Protein AF-A0A173WG35-F1 (afdb_monomer)

Organism: NCBI:txid360807

Secondary structure (DSSP, 8-state):
-EEEEEEEESSHHHHHHHHHHHHHHHHHSTTSS-SEEEEEEE--SSTTHHHHHHHIIIIIIGGGS-TTEEEEEEEEEEHHHHHTSPSSPP-HHHHHHHHHHTTEEEEEEEEESS--

Sequence (116 aa):
MSKCLVLFVEGDTEVEFYKQVVANARKLHPAGRFDTNIEYRNVRGVGGFKSIALRKFTKEIKPKYGDDCEFTIVLCSDTDVFDFAPKPPIKWDEVKKDLANSGAAKVIHVQAKRSI

Mean predicted aligned error: 4.98 Å

Nearest PDB structures (foldseek):
  6hqu-assem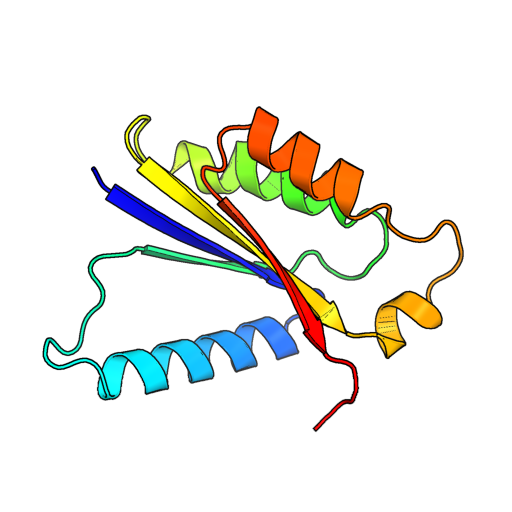bly3_C  TM=4.800E-01  e=4.729E-02  Pyrococcus furiosus DSM 3638
  4b3d-assembly1_A  TM=4.913E-01  e=1.336E-01  Pyrococcus furiosus
  6tuu-assembly3_C  TM=4.600E-01  e=2.397E-01  Pyrococcus furiosus DSM 3638
  4dug-assembly1_F  TM=4.202E-01  e=1.252E-01  Synechococcus elongatus PCC 794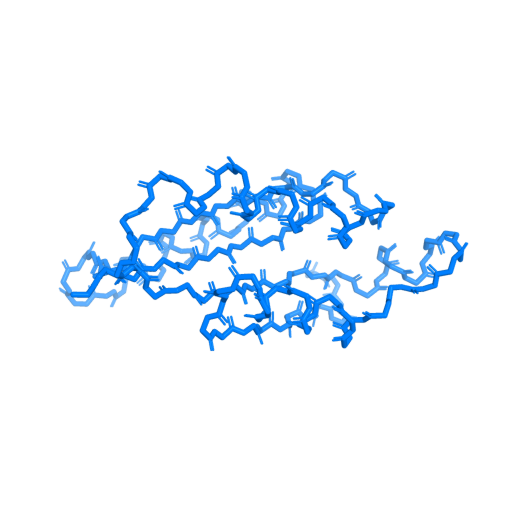2 = FACHB-805
  3k0e-assembly1_C  TM=3.854E-01  e=1.522E-01  Synechococcus elongatus PCC 7942 = FACHB-805

Radius of gyration: 14.48 Å; Cα contacts (8 Å, |Δi|>4): 158; chains: 1; bounding box: 33×32×38 Å

Structure (mmCIF, N/CA/C/O backbone):
data_AF-A0A173WG35-F1
#
_entry.id   AF-A0A173WG35-F1
#
loop_
_atom_site.group_PDB
_atom_site.id
_atom_site.type_symbol
_atom_site.label_atom_id
_atom_site.label_alt_id
_atom_site.label_comp_id
_atom_site.label_asym_id
_atom_site.label_entity_id
_atom_site.label_seq_id
_atom_site.pdbx_PDB_ins_code
_atom_site.Cartn_x
_atom_site.Cartn_y
_atom_site.Cartn_z
_atom_site.occupancy
_atom_site.B_iso_or_equiv
_atom_site.auth_seq_id
_atom_site.auth_comp_id
_atom_site.auth_asym_id
_atom_site.auth_atom_id
_atom_site.pdbx_PDB_model_num
ATOM 1 N N . MET A 1 1 ? -1.712 6.789 19.538 1.00 78.31 1 MET A N 1
ATOM 2 C CA . MET A 1 1 ? -0.947 6.393 18.341 1.00 78.31 1 MET A CA 1
ATOM 3 C C . MET A 1 1 ? -1.933 5.881 17.307 1.00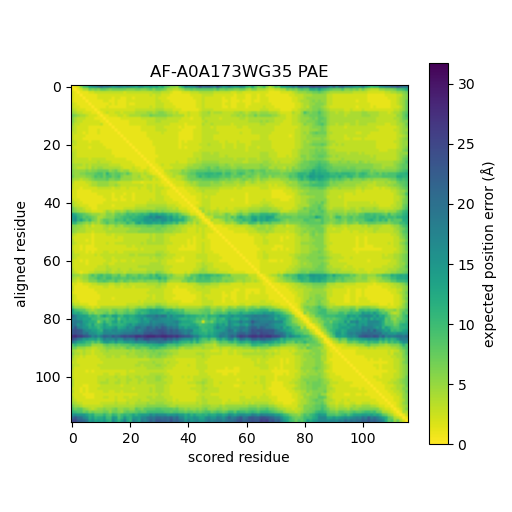 78.31 1 MET A C 1
ATOM 5 O O . MET A 1 1 ? -2.644 4.921 17.592 1.00 78.31 1 MET A O 1
ATOM 9 N N . SER A 1 2 ? -2.083 6.581 16.184 1.00 92.81 2 SER A N 1
ATOM 10 C CA . SER A 1 2 ? -2.934 6.114 15.084 1.00 92.81 2 SER A CA 1
ATOM 11 C C . SER A 1 2 ? -2.173 5.081 14.254 1.00 92.81 2 SER A C 1
ATOM 13 O O . SER A 1 2 ? -0.946 5.088 14.225 1.00 92.81 2 SER A O 1
ATOM 15 N N . LYS A 1 3 ? -2.894 4.174 13.595 1.00 96.56 3 LYS A N 1
ATOM 16 C CA . LYS A 1 3 ? -2.307 3.168 12.703 1.00 96.56 3 LYS A CA 1
ATOM 17 C C . LYS A 1 3 ? -2.852 3.357 11.298 1.00 96.56 3 LYS A C 1
ATOM 19 O O . LYS A 1 3 ? -4.038 3.668 11.127 1.00 96.56 3 LYS A O 1
ATOM 24 N N . CYS A 1 4 ? -2.011 3.136 10.298 1.00 97.62 4 CYS A N 1
ATOM 25 C CA . CYS A 1 4 ? -2.409 3.166 8.899 1.00 97.62 4 CYS A CA 1
ATOM 26 C C . CYS A 1 4 ? -1.765 2.011 8.128 1.00 97.62 4 CYS A C 1
ATOM 28 O O . CYS A 1 4 ? -0.542 1.877 8.073 1.00 97.62 4 CYS A O 1
ATOM 30 N N . LEU A 1 5 ? -2.608 1.179 7.524 1.00 97.94 5 LEU A N 1
ATOM 31 C CA . LEU A 1 5 ? -2.222 0.152 6.571 1.00 97.94 5 LEU A CA 1
ATOM 32 C C . LEU A 1 5 ? -2.309 0.732 5.157 1.00 97.94 5 LEU A C 1
ATOM 34 O O . LEU A 1 5 ? -3.374 1.171 4.728 1.00 97.94 5 LEU A O 1
ATOM 38 N N . VAL A 1 6 ? -1.209 0.703 4.414 1.00 98.00 6 VAL A N 1
ATOM 39 C CA . VAL A 1 6 ? -1.151 1.181 3.030 1.00 98.00 6 VAL A CA 1
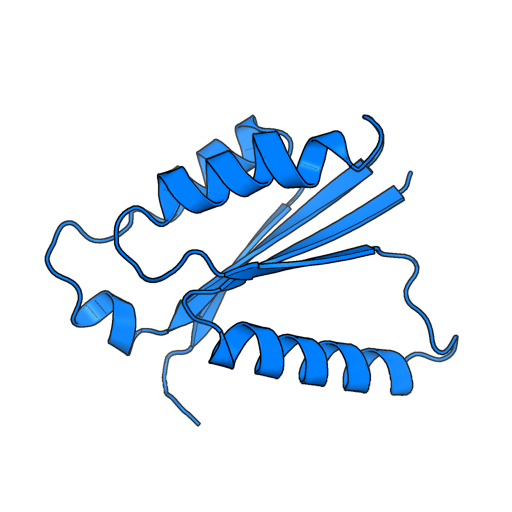ATOM 40 C C . VAL A 1 6 ? -0.945 -0.003 2.098 1.00 98.00 6 VAL A C 1
ATOM 42 O O . VAL A 1 6 ? 0.073 -0.680 2.188 1.00 98.00 6 VAL A O 1
ATOM 45 N N . LEU A 1 7 ? -1.882 -0.230 1.184 1.00 97.44 7 LEU A N 1
ATOM 46 C CA . LEU A 1 7 ? -1.812 -1.255 0.146 1.00 97.44 7 LEU A CA 1
ATOM 47 C C . LEU A 1 7 ? -1.400 -0.595 -1.172 1.00 97.44 7 LEU A C 1
ATOM 49 O O . LEU A 1 7 ? -2.187 0.146 -1.766 1.00 97.44 7 LEU A O 1
ATOM 53 N N . PHE A 1 8 ? -0.175 -0.856 -1.626 1.00 95.75 8 PHE A N 1
ATOM 54 C CA . PHE A 1 8 ? 0.259 -0.521 -2.980 1.00 95.75 8 PHE A CA 1
ATOM 55 C C . PHE A 1 8 ? 0.001 -1.703 -3.904 1.00 95.75 8 PHE A C 1
ATOM 57 O O . PHE A 1 8 ? 0.484 -2.801 -3.637 1.00 95.75 8 PHE A O 1
ATOM 64 N N . VAL A 1 9 ? -0.751 -1.461 -4.972 1.00 92.62 9 VAL A N 1
ATOM 65 C CA . VAL A 1 9 ? -1.174 -2.471 -5.952 1.00 92.62 9 VAL A CA 1
ATOM 66 C C . VAL A 1 9 ? -0.926 -1.961 -7.366 1.00 92.62 9 VAL A C 1
ATOM 68 O O . VAL A 1 9 ? -0.773 -0.755 -7.565 1.00 92.62 9 VAL A O 1
ATOM 71 N N . GLU A 1 10 ? -0.878 -2.852 -8.347 1.00 87.81 10 GLU A N 1
ATOM 72 C CA . GLU A 1 10 ? -0.459 -2.515 -9.711 1.00 87.81 10 GLU A CA 1
ATOM 73 C C . GLU A 1 10 ? -1.560 -1.914 -10.581 1.00 87.81 10 GLU A C 1
ATOM 75 O O . GLU A 1 10 ? -1.274 -1.006 -11.365 1.00 87.81 10 GLU A O 1
ATOM 80 N N . GLY A 1 11 ? -2.793 -2.401 -10.445 1.00 88.00 11 GLY A N 1
ATOM 81 C CA . GLY A 1 11 ? -3.940 -2.005 -11.248 1.00 88.00 11 GLY A CA 1
ATOM 82 C C . GLY A 1 11 ? -5.178 -1.691 -10.410 1.00 88.00 11 GLY A C 1
ATOM 83 O O . GLY A 1 11 ? -5.188 -1.763 -9.178 1.00 88.00 11 GLY A O 1
ATOM 84 N N . ASP A 1 12 ? -6.237 -1.257 -11.095 1.00 89.81 12 ASP A N 1
ATOM 85 C CA . ASP A 1 12 ? -7.505 -0.899 -10.449 1.00 89.81 12 ASP A CA 1
ATOM 86 C C . ASP A 1 12 ? -8.305 -2.142 -10.033 1.00 89.81 12 ASP A C 1
ATOM 88 O O . ASP A 1 12 ? -9.028 -2.105 -9.037 1.00 89.81 12 ASP A O 1
ATOM 92 N N . THR A 1 13 ? -8.124 -3.265 -10.732 1.00 90.06 13 THR A N 1
ATOM 93 C CA . THR A 1 13 ? -8.741 -4.549 -10.376 1.00 90.06 13 THR A CA 1
ATOM 94 C C . THR A 1 13 ? -8.296 -5.001 -8.987 1.00 90.06 13 THR A C 1
ATOM 96 O O . THR A 1 13 ? -9.132 -5.354 -8.152 1.00 90.06 13 THR A O 1
ATOM 99 N N . GLU A 1 14 ? -6.999 -4.910 -8.688 1.00 90.06 14 GLU A N 1
ATOM 100 C CA . GLU A 1 14 ? -6.456 -5.299 -7.385 1.00 90.06 14 GLU A CA 1
ATOM 101 C C . GLU A 1 14 ? -6.949 -4.356 -6.283 1.00 90.06 14 GLU A C 1
ATOM 103 O O . GLU A 1 14 ? -7.214 -4.799 -5.165 1.00 90.06 14 GLU A O 1
ATOM 108 N N . VAL A 1 15 ? -7.137 -3.061 -6.579 1.00 93.69 15 VAL A N 1
ATOM 109 C CA . VAL A 1 15 ? -7.745 -2.121 -5.620 1.00 93.69 15 VAL A CA 1
ATOM 110 C C . VAL A 1 15 ? -9.125 -2.617 -5.195 1.00 93.69 15 VAL A C 1
ATOM 112 O O . VAL A 1 15 ? -9.405 -2.684 -3.994 1.00 93.69 15 VAL A O 1
ATOM 115 N N . GLU A 1 16 ? -9.984 -2.970 -6.151 1.00 95.62 16 GLU A N 1
ATOM 116 C CA . GLU A 1 16 ? -11.332 -3.456 -5.847 1.00 95.62 16 GLU A CA 1
ATOM 117 C C . GLU A 1 16 ? -11.311 -4.818 -5.149 1.00 95.62 16 GLU A C 1
ATOM 119 O O . GLU A 1 16 ? -12.041 -5.018 -4.173 1.00 95.62 16 GLU A O 1
ATOM 124 N N . PHE A 1 17 ? -10.414 -5.719 -5.554 1.00 93.38 17 PHE A N 1
ATOM 125 C CA . PHE A 1 17 ? -10.198 -6.991 -4.867 1.00 93.38 17 PHE A CA 1
ATOM 126 C C . PHE A 1 17 ? -9.848 -6.785 -3.386 1.00 93.38 17 PHE A C 1
ATOM 128 O O . PHE A 1 17 ? -10.538 -7.301 -2.502 1.00 93.38 17 P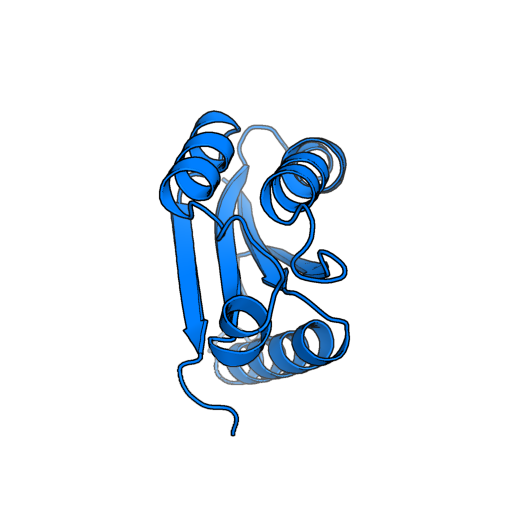HE A O 1
ATOM 135 N N . TYR A 1 18 ? -8.829 -5.977 -3.079 1.00 94.88 18 TYR A N 1
ATOM 136 C CA . TYR A 1 18 ? -8.415 -5.751 -1.694 1.00 94.88 18 TYR A CA 1
ATOM 137 C C . TYR A 1 18 ? -9.469 -5.005 -0.875 1.00 94.88 18 TYR A C 1
ATOM 139 O O . TYR A 1 18 ? -9.611 -5.286 0.318 1.00 94.88 18 TYR A O 1
ATOM 147 N N . LYS A 1 19 ? -10.260 -4.112 -1.483 1.00 96.00 19 LYS A N 1
ATOM 148 C CA . LYS A 1 19 ? -11.423 -3.516 -0.806 1.00 96.00 19 LYS A CA 1
ATOM 149 C C . LYS A 1 19 ? -12.413 -4.590 -0.351 1.00 96.00 19 LYS A C 1
ATOM 151 O O . LYS A 1 19 ? -12.879 -4.523 0.787 1.00 96.00 19 LYS A O 1
ATOM 156 N N . GLN A 1 20 ? -12.701 -5.593 -1.185 1.00 96.44 20 GLN A N 1
ATOM 157 C CA . GLN A 1 20 ? -13.586 -6.705 -0.813 1.00 96.44 20 GLN A CA 1
ATOM 158 C C . GLN A 1 20 ? -12.977 -7.595 0.275 1.00 96.44 20 GLN A C 1
ATOM 160 O O . GLN A 1 20 ? -13.669 -7.946 1.234 1.00 96.44 20 GLN A O 1
ATOM 165 N N . VAL A 1 21 ? -11.678 -7.901 0.189 1.00 94.50 21 VAL A N 1
ATOM 166 C CA . VAL A 1 21 ? -10.958 -8.658 1.230 1.00 94.50 21 VAL A CA 1
ATOM 167 C C . VAL A 1 21 ? -11.064 -7.953 2.581 1.00 94.50 21 VAL A C 1
ATOM 169 O O . VAL A 1 21 ? -11.460 -8.560 3.578 1.00 94.50 21 VAL A O 1
ATOM 172 N N . VAL A 1 22 ? -10.775 -6.652 2.617 1.00 95.12 22 VAL A N 1
ATOM 173 C CA . VAL A 1 22 ? -10.848 -5.842 3.838 1.00 95.12 22 VAL A CA 1
ATOM 174 C C . VAL A 1 22 ? -12.283 -5.732 4.351 1.00 95.12 22 VAL A C 1
ATOM 176 O O . VAL A 1 22 ? -12.505 -5.810 5.561 1.00 95.12 22 VAL A O 1
ATOM 179 N N . ALA A 1 23 ? -13.268 -5.574 3.464 1.00 95.00 23 ALA A N 1
ATOM 180 C CA . ALA A 1 23 ? -14.676 -5.534 3.845 1.00 95.00 23 ALA A CA 1
ATOM 181 C C . ALA A 1 23 ? -15.124 -6.852 4.495 1.00 95.00 23 ALA A C 1
ATOM 183 O O . ALA A 1 23 ? -15.782 -6.824 5.536 1.00 95.00 23 ALA A O 1
ATOM 184 N N . ASN A 1 24 ? -14.730 -8.002 3.942 1.00 95.38 24 ASN A N 1
ATOM 185 C CA . ASN A 1 24 ? -15.020 -9.304 4.542 1.00 95.38 24 ASN A CA 1
ATOM 186 C C . ASN A 1 24 ? -14.293 -9.501 5.874 1.00 95.38 24 ASN A C 1
ATOM 188 O O . ASN A 1 24 ? -14.930 -9.883 6.854 1.00 95.38 24 ASN A O 1
ATOM 192 N N . ALA A 1 25 ? -13.004 -9.163 5.957 1.00 94.56 25 ALA A N 1
ATOM 193 C CA . ALA A 1 25 ? -12.262 -9.226 7.215 1.00 94.56 25 ALA A CA 1
ATOM 194 C C . ALA A 1 25 ? -12.912 -8.353 8.305 1.00 94.56 25 ALA A C 1
ATOM 196 O O . ALA A 1 25 ? -12.980 -8.747 9.467 1.00 94.56 25 ALA A O 1
ATOM 197 N N . ARG A 1 26 ? -13.453 -7.186 7.930 1.00 94.19 26 ARG A N 1
ATOM 198 C CA . ARG A 1 26 ? -14.144 -6.283 8.858 1.00 94.19 26 ARG A CA 1
ATOM 199 C C . ARG A 1 26 ? -15.447 -6.878 9.392 1.00 94.19 26 ARG A C 1
ATOM 201 O O . ARG A 1 26 ? -15.729 -6.701 10.572 1.00 94.19 26 ARG A O 1
ATOM 208 N N . LYS A 1 27 ? -16.214 -7.590 8.558 1.00 93.25 27 LYS A N 1
ATOM 209 C CA . LYS A 1 27 ? -17.447 -8.289 8.978 1.00 93.25 27 LYS A CA 1
ATOM 210 C C . LYS A 1 27 ? -17.169 -9.400 9.991 1.00 93.25 27 LYS A C 1
ATOM 212 O O . LYS A 1 27 ? -17.991 -9.637 10.865 1.00 93.25 27 LYS A O 1
ATOM 217 N N . LEU A 1 28 ? -16.023 -10.067 9.863 1.00 93.88 28 LEU A N 1
ATOM 218 C CA . LEU A 1 28 ? -15.595 -11.131 10.776 1.00 93.88 28 LEU A CA 1
ATOM 219 C C . LEU A 1 28 ? -14.992 -10.589 12.081 1.00 93.88 28 LEU A C 1
ATOM 221 O O . LEU A 1 28 ? -14.821 -11.339 13.039 1.00 93.88 28 LEU A O 1
ATOM 225 N N . HIS A 1 29 ? -14.656 -9.299 12.133 1.00 93.19 29 HIS A N 1
ATOM 226 C CA . HIS A 1 29 ? -14.085 -8.686 13.322 1.00 93.19 29 HIS A CA 1
ATOM 227 C C . HIS A 1 29 ? -15.170 -8.478 14.398 1.00 93.19 29 HIS A C 1
ATOM 229 O O . HIS A 1 29 ? -16.186 -7.851 14.093 1.00 93.19 29 HIS A O 1
ATOM 235 N N . PRO A 1 30 ? -14.959 -8.884 15.669 1.00 92.44 30 PRO A N 1
ATOM 236 C CA . PRO A 1 30 ? -15.986 -8.802 16.718 1.00 92.44 30 PRO A CA 1
ATOM 237 C C . PRO A 1 30 ? -16.584 -7.403 16.922 1.00 92.44 30 PRO A C 1
ATOM 239 O O . PRO A 1 30 ? -17.762 -7.260 17.225 1.00 92.44 30 PRO A O 1
ATOM 242 N N . ALA A 1 31 ? -15.776 -6.355 16.731 1.00 90.38 31 ALA A N 1
ATOM 243 C CA . ALA A 1 31 ? -16.216 -4.964 16.864 1.00 90.38 31 ALA A CA 1
ATOM 244 C C . ALA A 1 31 ? -16.834 -4.364 15.582 1.00 90.38 31 ALA A C 1
ATOM 246 O O . ALA A 1 31 ? -17.177 -3.183 15.576 1.00 90.38 31 ALA A O 1
ATOM 247 N N . GLY A 1 32 ? -16.877 -5.104 14.466 1.00 86.44 32 GLY A N 1
ATOM 248 C CA . GLY A 1 32 ? -17.359 -4.623 13.159 1.00 86.44 32 GLY A CA 1
ATOM 249 C C . GLY A 1 32 ? -16.535 -3.487 12.528 1.00 86.44 32 GLY A C 1
ATOM 250 O O . GLY A 1 32 ? -16.898 -2.945 11.484 1.00 86.44 32 GLY A O 1
ATOM 251 N N . ARG A 1 33 ? -15.418 -3.095 13.152 1.00 89.69 33 ARG A N 1
ATOM 252 C CA . ARG A 1 33 ? -14.500 -2.042 12.701 1.00 89.69 33 ARG A CA 1
ATOM 253 C C . ARG A 1 33 ? -13.068 -2.358 13.110 1.00 89.69 33 ARG A C 1
ATOM 255 O O . ARG A 1 33 ? -12.851 -3.042 14.107 1.00 89.69 33 ARG A O 1
ATOM 262 N N . PHE A 1 34 ? -12.117 -1.806 12.364 1.00 93.06 34 PHE A N 1
ATOM 263 C CA . PHE A 1 34 ? -10.701 -1.825 12.720 1.00 93.06 34 PHE A CA 1
ATOM 264 C C . PHE A 1 34 ? -10.322 -0.555 13.482 1.00 93.06 34 PHE A C 1
ATOM 266 O O . PHE A 1 34 ? -10.918 0.501 13.271 1.00 93.06 34 PHE A O 1
ATOM 273 N N . ASP A 1 35 ? -9.300 -0.658 14.326 1.00 92.50 35 ASP A N 1
ATOM 274 C CA . ASP A 1 35 ? -8.612 0.472 14.968 1.00 92.50 35 ASP A CA 1
ATOM 275 C C . ASP A 1 35 ? -7.582 1.146 14.033 1.00 92.50 35 ASP A C 1
ATOM 277 O O . ASP A 1 35 ? -6.847 2.041 14.443 1.00 92.50 35 ASP A O 1
ATOM 281 N N . THR A 1 36 ? -7.515 0.694 12.777 1.00 94.75 36 THR A N 1
ATOM 282 C CA . THR A 1 36 ? -6.477 1.021 11.798 1.00 94.75 36 THR A CA 1
ATOM 283 C C . THR A 1 36 ? -7.103 1.610 10.533 1.00 94.75 36 THR A C 1
ATOM 285 O O . THR A 1 36 ? -8.053 1.049 9.977 1.00 94.75 36 THR A O 1
ATOM 288 N N . ASN A 1 37 ? -6.559 2.735 10.062 1.00 96.06 37 ASN A N 1
ATOM 289 C CA . ASN A 1 37 ? -6.918 3.326 8.772 1.00 96.06 37 ASN A CA 1
ATOM 290 C C . ASN A 1 37 ? -6.361 2.482 7.626 1.00 96.06 37 ASN A C 1
ATOM 292 O O . ASN A 1 37 ? -5.331 1.832 7.784 1.00 96.06 37 ASN A O 1
ATOM 296 N N . ILE A 1 38 ? -7.028 2.489 6.473 1.00 96.88 38 ILE A N 1
ATOM 297 C CA . ILE A 1 38 ? -6.612 1.681 5.323 1.00 96.88 38 ILE A CA 1
ATOM 298 C C . ILE A 1 38 ? -6.611 2.552 4.071 1.00 96.88 38 ILE A C 1
ATOM 300 O O . ILE A 1 38 ? -7.635 3.128 3.708 1.00 96.88 38 ILE A O 1
ATOM 304 N N . GLU A 1 39 ? -5.460 2.634 3.412 1.00 97.75 39 GLU A N 1
ATOM 305 C CA . GLU A 1 39 ? -5.248 3.377 2.172 1.00 97.75 39 GLU A CA 1
ATOM 306 C C . GLU A 1 39 ? -4.918 2.410 1.035 1.00 97.75 39 GLU A C 1
ATOM 308 O O . GLU A 1 39 ? -3.946 1.665 1.108 1.00 97.75 39 GLU A O 1
ATOM 313 N N . TYR A 1 40 ? -5.698 2.453 -0.045 1.00 96.69 40 TYR A N 1
ATOM 314 C CA . TYR A 1 40 ? -5.446 1.675 -1.261 1.00 96.69 40 TYR A CA 1
ATOM 315 C C . TYR A 1 40 ? -4.840 2.589 -2.320 1.00 96.69 40 TYR A C 1
ATOM 317 O O . TYR A 1 40 ? -5.373 3.671 -2.604 1.00 96.69 40 TYR A O 1
ATOM 325 N N . ARG A 1 41 ? -3.715 2.188 -2.909 1.00 95.81 41 ARG A N 1
ATOM 326 C CA . ARG A 1 41 ? -3.010 2.980 -3.914 1.00 95.81 41 ARG A CA 1
ATOM 327 C C . ARG A 1 41 ? -2.563 2.120 -5.080 1.00 95.81 41 ARG A C 1
ATOM 329 O O . ARG A 1 41 ? -1.568 1.413 -5.005 1.00 95.81 41 ARG A O 1
ATOM 336 N N . ASN A 1 42 ? -3.255 2.313 -6.195 1.00 92.31 42 ASN A N 1
ATOM 337 C CA . ASN A 1 42 ? -2.800 1.868 -7.499 1.00 92.31 42 ASN A CA 1
ATOM 338 C C . ASN A 1 42 ? -1.518 2.636 -7.901 1.00 92.31 42 ASN A C 1
ATOM 340 O O . ASN A 1 42 ? -1.505 3.878 -7.872 1.00 92.31 42 ASN A O 1
ATOM 344 N N . VAL A 1 43 ? -0.448 1.920 -8.246 1.00 90.69 43 VAL A N 1
ATOM 345 C CA . VAL A 1 43 ? 0.821 2.462 -8.762 1.00 90.69 43 VAL A CA 1
ATOM 346 C C . VAL A 1 43 ? 0.849 2.601 -10.292 1.00 90.69 43 VAL A C 1
ATOM 348 O O . VAL A 1 43 ? 1.759 3.234 -10.813 1.00 90.69 43 VAL A O 1
ATOM 351 N N . ARG A 1 44 ? -0.197 2.135 -10.981 1.00 86.31 44 ARG A N 1
ATOM 352 C CA . ARG A 1 44 ? -0.449 2.213 -12.429 1.00 86.31 44 ARG A CA 1
ATOM 353 C C . ARG A 1 44 ? 0.585 1.449 -13.249 1.00 86.31 44 ARG A C 1
ATOM 355 O O . ARG A 1 44 ? 1.160 1.977 -14.198 1.00 86.31 44 ARG A O 1
ATOM 362 N N . GLY A 1 45 ? 0.778 0.194 -12.866 1.00 77.06 45 GLY A N 1
ATOM 363 C CA . GLY A 1 45 ? 1.697 -0.750 -13.479 1.00 77.06 45 GLY A CA 1
ATOM 364 C C . GLY A 1 45 ? 3.055 -0.838 -12.787 1.00 77.06 45 GLY A C 1
ATOM 365 O O . GLY A 1 45 ? 3.320 -0.244 -11.742 1.00 77.06 45 GLY A O 1
ATOM 366 N N . VAL A 1 46 ? 3.928 -1.618 -13.416 1.00 73.94 46 VAL A N 1
ATOM 367 C CA . VAL A 1 46 ? 5.235 -2.032 -12.886 1.00 73.94 46 VAL A CA 1
ATOM 368 C C . VAL A 1 46 ? 6.348 -1.012 -13.139 1.00 73.94 46 VAL A C 1
ATOM 370 O O . VAL A 1 46 ? 7.323 -0.924 -12.386 1.00 73.94 46 VAL A O 1
ATOM 373 N N . GLY A 1 47 ? 6.199 -0.204 -14.191 1.00 73.81 47 GLY A N 1
ATOM 374 C CA . GLY A 1 47 ? 7.169 0.809 -14.594 1.00 73.81 47 GLY A CA 1
ATOM 375 C C . GLY A 1 47 ? 7.277 1.922 -13.556 1.00 73.81 47 GLY A C 1
ATOM 376 O O . GLY A 1 47 ? 6.337 2.680 -13.340 1.00 73.81 47 GLY A O 1
ATOM 377 N N . GLY A 1 48 ? 8.435 2.040 -12.903 1.00 79.94 48 GLY A N 1
ATOM 378 C CA . GLY A 1 48 ? 8.651 3.077 -11.891 1.00 79.94 48 GLY A CA 1
ATOM 379 C C . GLY A 1 48 ? 7.908 2.839 -10.573 1.00 79.94 48 GLY A C 1
ATOM 380 O O . GLY A 1 48 ? 7.771 3.776 -9.788 1.00 79.94 48 GLY A O 1
ATOM 381 N N . PHE A 1 49 ? 7.480 1.602 -10.284 1.00 85.38 49 PHE A N 1
ATOM 382 C CA . PHE A 1 49 ? 6.793 1.234 -9.035 1.00 85.38 49 PHE A CA 1
ATOM 383 C C . PHE A 1 49 ? 7.449 1.869 -7.799 1.00 85.38 49 PHE A C 1
ATOM 385 O O . PHE A 1 49 ? 6.781 2.508 -6.988 1.00 85.38 49 PHE A O 1
ATOM 392 N N . LYS A 1 50 ? 8.783 1.752 -7.689 1.00 88.12 50 LYS A N 1
ATOM 393 C CA . LYS A 1 50 ? 9.586 2.304 -6.587 1.00 88.12 50 LYS A CA 1
ATOM 394 C C . LYS A 1 50 ? 9.324 3.797 -6.368 1.00 88.12 50 LYS A C 1
ATOM 396 O O . LYS A 1 50 ? 8.995 4.208 -5.257 1.00 88.12 50 LYS A O 1
ATOM 401 N N . SER A 1 51 ? 9.467 4.612 -7.415 1.00 90.19 51 SER A N 1
ATOM 402 C CA . SER A 1 51 ? 9.329 6.068 -7.311 1.00 90.19 51 SER A CA 1
ATOM 403 C C . SER A 1 51 ? 7.877 6.480 -7.080 1.00 90.19 51 SER A C 1
ATOM 405 O O . SER A 1 51 ? 7.618 7.393 -6.295 1.00 90.19 51 SER A O 1
ATOM 407 N N . ILE A 1 52 ? 6.924 5.781 -7.699 1.00 92.25 52 ILE A N 1
ATOM 408 C CA . ILE A 1 52 ? 5.494 6.063 -7.554 1.00 92.25 52 ILE A CA 1
ATOM 409 C C . ILE A 1 52 ? 5.016 5.734 -6.138 1.00 92.25 52 ILE A C 1
ATOM 411 O O . ILE A 1 52 ? 4.377 6.583 -5.512 1.00 92.25 52 ILE A O 1
ATOM 415 N N . ALA A 1 53 ? 5.348 4.551 -5.613 1.00 93.62 53 ALA A N 1
ATOM 416 C CA . ALA A 1 53 ? 4.992 4.143 -4.256 1.00 93.62 53 ALA A CA 1
ATOM 417 C C . ALA A 1 53 ? 5.591 5.103 -3.218 1.00 93.62 53 ALA A C 1
ATOM 419 O O . ALA A 1 53 ? 4.870 5.617 -2.361 1.00 93.62 53 ALA A O 1
ATOM 420 N N . LEU A 1 54 ? 6.881 5.433 -3.352 1.00 95.38 54 LEU A N 1
ATOM 421 C CA . LEU A 1 54 ? 7.562 6.367 -2.456 1.00 95.38 54 LEU A CA 1
ATOM 422 C C . LEU A 1 54 ? 6.938 7.768 -2.496 1.00 95.38 54 LEU A C 1
ATOM 424 O O . LEU A 1 54 ? 6.672 8.363 -1.449 1.00 95.38 54 LEU A O 1
ATOM 428 N N . ARG A 1 55 ? 6.657 8.295 -3.694 1.00 95.69 55 ARG A N 1
ATOM 429 C CA . ARG A 1 55 ? 6.012 9.604 -3.865 1.00 95.69 55 ARG A CA 1
ATOM 430 C C . ARG A 1 55 ? 4.615 9.619 -3.252 1.00 95.69 55 ARG A C 1
ATOM 432 O O . ARG A 1 55 ? 4.302 10.532 -2.495 1.00 95.69 55 ARG A O 1
ATOM 439 N N . LYS A 1 56 ? 3.786 8.612 -3.541 1.00 96.00 56 LYS A N 1
ATOM 440 C CA . LYS A 1 56 ? 2.431 8.497 -2.978 1.00 96.00 56 LYS A CA 1
ATOM 441 C C . LYS A 1 56 ? 2.476 8.404 -1.457 1.00 96.00 56 LYS A C 1
ATOM 443 O O . LYS A 1 56 ? 1.723 9.100 -0.782 1.00 96.00 56 LYS A O 1
ATOM 448 N N . PHE A 1 57 ? 3.388 7.605 -0.906 1.00 96.44 57 PHE A N 1
ATOM 449 C CA . PHE A 1 57 ? 3.550 7.498 0.539 1.00 96.44 57 PHE A CA 1
ATOM 450 C C . PHE A 1 57 ? 3.931 8.846 1.166 1.00 96.44 57 PHE A C 1
ATOM 452 O O . PHE A 1 57 ? 3.225 9.337 2.042 1.00 96.44 57 PHE A O 1
ATOM 459 N N . THR A 1 58 ? 4.998 9.477 0.678 1.00 95.94 58 THR A N 1
ATOM 460 C CA . THR A 1 58 ? 5.573 10.683 1.298 1.00 95.94 58 THR A CA 1
ATOM 461 C C . THR A 1 58 ? 4.771 11.959 1.053 1.00 95.94 58 THR A C 1
ATOM 463 O O . THR A 1 58 ? 4.742 12.824 1.924 1.00 95.94 58 THR A O 1
ATOM 466 N N . LYS A 1 59 ? 4.141 12.106 -0.118 1.00 95.81 59 LYS A N 1
ATOM 467 C CA . LYS A 1 59 ? 3.465 13.348 -0.529 1.00 95.81 59 LYS A CA 1
ATOM 468 C C . LYS A 1 59 ? 1.947 13.289 -0.433 1.00 95.81 59 LYS A C 1
ATOM 470 O O . LYS A 1 59 ? 1.334 14.334 -0.264 1.00 95.81 59 LYS A O 1
ATOM 475 N N . GLU A 1 60 ? 1.339 12.109 -0.550 1.00 95.25 60 GLU A N 1
ATOM 476 C CA . GLU A 1 60 ? -0.126 11.990 -0.587 1.00 95.25 60 GLU A CA 1
ATOM 477 C C . GLU A 1 60 ? -0.698 11.333 0.668 1.00 95.25 60 GLU A C 1
ATOM 479 O O . GLU A 1 60 ? -1.786 11.701 1.092 1.00 95.25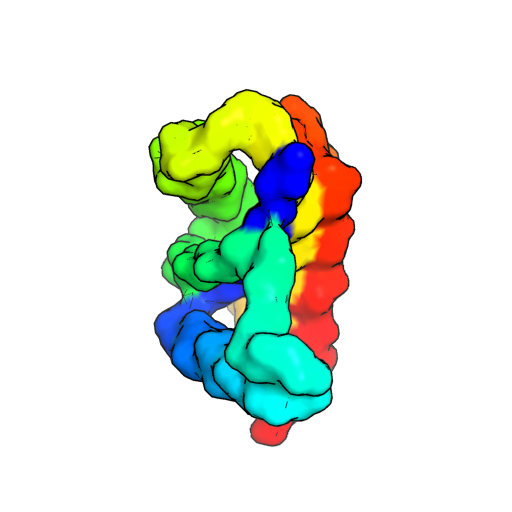 60 GLU A O 1
ATOM 484 N N . ILE A 1 61 ? -0.021 10.333 1.237 1.00 95.88 61 ILE A N 1
ATOM 485 C CA . ILE A 1 61 ? -0.562 9.540 2.349 1.00 95.88 61 ILE A CA 1
ATOM 486 C C . ILE A 1 61 ? -0.088 10.100 3.680 1.00 95.88 61 ILE A C 1
ATOM 488 O O . ILE A 1 61 ? -0.919 10.525 4.473 1.00 95.88 61 ILE A O 1
ATOM 492 N N . LYS A 1 62 ? 1.228 10.136 3.912 1.00 94.69 62 LYS A N 1
ATOM 493 C CA . LYS A 1 62 ? 1.816 10.565 5.184 1.00 94.69 62 LYS A CA 1
ATOM 494 C C . LYS A 1 62 ? 1.281 11.928 5.654 1.00 94.69 62 LYS A C 1
ATOM 496 O O . LYS A 1 62 ? 0.841 11.977 6.793 1.00 94.69 62 LYS A O 1
ATOM 501 N N . PRO A 1 63 ? 1.168 12.973 4.803 1.00 95.31 63 PRO A N 1
ATOM 502 C CA . PRO A 1 63 ? 0.654 14.280 5.232 1.00 95.31 63 PRO A CA 1
ATOM 503 C C . PRO A 1 63 ? -0.820 14.302 5.668 1.00 95.31 63 PRO A C 1
ATOM 505 O O . PRO A 1 63 ? -1.255 15.280 6.265 1.00 95.31 63 PRO A O 1
ATOM 508 N N . LYS A 1 64 ? -1.612 13.264 5.357 1.00 95.06 64 LYS A N 1
ATOM 509 C CA . LYS A 1 64 ? -3.008 13.156 5.822 1.00 95.06 64 LYS A CA 1
ATOM 510 C C . LYS A 1 64 ? -3.116 12.704 7.275 1.00 95.06 64 LYS A C 1
ATOM 512 O O . LYS A 1 64 ? -4.186 12.822 7.866 1.00 95.06 64 LYS A O 1
ATOM 517 N N . TYR A 1 65 ? -2.049 12.127 7.818 1.00 93.44 65 TYR A N 1
ATOM 518 C CA . TYR A 1 65 ? -2.003 11.615 9.178 1.00 93.44 65 TYR A CA 1
ATOM 519 C C . TYR A 1 65 ? -0.992 12.438 9.982 1.00 93.44 65 TYR A C 1
ATOM 521 O O . TYR A 1 65 ? -0.050 12.991 9.423 1.00 93.44 65 TYR A O 1
ATOM 529 N N . GLY A 1 66 ? -1.203 12.543 11.294 1.00 84.44 66 GLY A N 1
ATOM 530 C CA . GLY A 1 66 ? -0.245 13.210 12.178 1.00 84.44 66 GLY A CA 1
ATOM 531 C C . GLY A 1 66 ? 1.087 12.460 12.265 1.00 84.44 66 GLY A C 1
ATOM 532 O O . GLY A 1 66 ? 1.170 11.283 11.902 1.00 84.44 66 GLY A O 1
ATOM 533 N N . ASP A 1 67 ? 2.107 13.134 12.797 1.00 85.31 67 ASP A N 1
ATOM 534 C CA . ASP A 1 67 ? 3.469 12.595 12.921 1.00 85.31 67 ASP A CA 1
ATOM 535 C C . ASP A 1 67 ? 3.540 11.306 13.763 1.00 85.31 67 ASP A C 1
ATOM 537 O O . ASP A 1 67 ? 4.404 10.463 13.532 1.00 85.31 67 ASP A O 1
ATOM 541 N N . ASP A 1 68 ? 2.570 11.097 14.659 1.00 90.50 68 ASP A N 1
ATOM 542 C CA . ASP A 1 68 ? 2.473 9.928 15.547 1.00 90.50 68 ASP A CA 1
ATOM 543 C C . ASP A 1 68 ? 1.762 8.712 14.913 1.00 90.50 68 ASP A C 1
ATOM 545 O O . ASP A 1 68 ? 1.327 7.795 15.622 1.00 90.50 68 ASP A O 1
ATOM 549 N N . CYS A 1 69 ? 1.549 8.719 13.594 1.00 95.69 69 CYS A N 1
ATOM 550 C CA . CYS A 1 69 ? 0.899 7.617 12.890 1.00 95.69 69 CYS A CA 1
ATOM 551 C C . CYS A 1 69 ? 1.895 6.502 12.552 1.00 95.69 69 CYS A C 1
ATOM 553 O O . CYS A 1 69 ? 2.858 6.705 11.813 1.00 95.69 69 CYS A O 1
ATOM 555 N N . GLU A 1 70 ? 1.609 5.285 13.008 1.00 97.00 70 GLU A N 1
ATOM 556 C CA . GLU A 1 70 ? 2.375 4.097 12.646 1.00 97.00 70 GLU A CA 1
ATOM 557 C C . GLU A 1 70 ? 1.904 3.554 11.290 1.00 97.00 70 GLU A C 1
ATOM 559 O O . GLU A 1 70 ? 0.748 3.151 11.123 1.00 97.00 70 GLU A O 1
ATOM 564 N N . PHE A 1 71 ? 2.806 3.535 10.307 1.00 98.12 71 PHE A N 1
ATOM 565 C CA . PHE A 1 71 ? 2.508 3.050 8.961 1.00 98.12 71 PHE A CA 1
ATOM 566 C C . PHE A 1 71 ? 3.006 1.620 8.745 1.00 98.12 71 PHE A C 1
ATOM 568 O O . PHE A 1 71 ? 4.207 1.350 8.811 1.00 98.12 71 PHE A O 1
ATOM 575 N N . THR A 1 72 ? 2.088 0.724 8.384 1.00 98.25 72 THR A N 1
ATOM 576 C CA . THR A 1 72 ? 2.415 -0.570 7.777 1.00 98.25 72 THR A CA 1
ATOM 577 C C . THR A 1 72 ? 2.158 -0.482 6.281 1.00 98.25 72 THR A C 1
ATOM 579 O O . THR A 1 72 ? 1.031 -0.241 5.856 1.00 98.25 72 THR A O 1
ATOM 582 N N . ILE A 1 73 ? 3.188 -0.692 5.470 1.00 97.94 73 ILE A N 1
ATOM 583 C CA . ILE A 1 73 ? 3.081 -0.683 4.012 1.00 97.94 73 ILE A CA 1
ATOM 584 C C . ILE 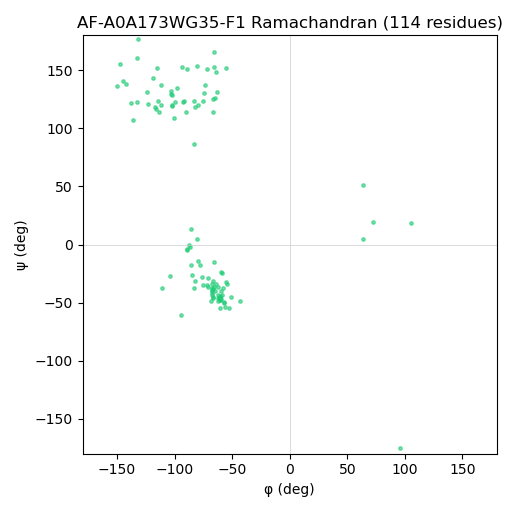A 1 73 ? 3.098 -2.116 3.496 1.00 97.94 73 ILE A C 1
ATOM 586 O O . ILE A 1 73 ? 3.964 -2.907 3.861 1.00 97.94 73 ILE A O 1
ATOM 590 N N . VAL A 1 74 ? 2.157 -2.436 2.618 1.00 96.75 74 VAL A N 1
ATOM 591 C CA . VAL A 1 74 ? 2.058 -3.710 1.918 1.00 96.75 74 VAL A CA 1
ATOM 592 C C . VAL A 1 74 ? 2.242 -3.447 0.430 1.00 96.75 74 VAL A C 1
ATOM 594 O O . VAL A 1 74 ? 1.462 -2.728 -0.193 1.00 96.75 74 VAL A O 1
ATOM 597 N N . LEU A 1 75 ? 3.302 -4.017 -0.126 1.00 94.38 75 LEU A N 1
ATOM 598 C CA . LEU A 1 75 ? 3.582 -4.043 -1.553 1.00 94.38 75 LEU A CA 1
ATOM 599 C C . LEU A 1 75 ? 2.932 -5.306 -2.114 1.00 94.38 75 LEU A C 1
ATOM 601 O O . LEU A 1 75 ? 3.328 -6.401 -1.717 1.00 94.38 75 LEU A O 1
ATOM 605 N N . CYS A 1 76 ? 1.930 -5.160 -2.971 1.00 91.12 76 CYS A N 1
ATOM 606 C CA . CYS A 1 76 ? 1.237 -6.277 -3.606 1.00 91.12 76 CYS A CA 1
ATOM 607 C C . CYS A 1 76 ? 1.726 -6.391 -5.048 1.00 91.12 76 CYS A C 1
ATOM 609 O O . CYS A 1 76 ? 1.774 -5.383 -5.756 1.00 91.12 76 CYS A O 1
ATOM 611 N N . SER A 1 77 ? 2.121 -7.598 -5.440 1.00 85.81 77 SER A N 1
ATOM 612 C CA . SER A 1 77 ? 2.682 -7.870 -6.761 1.00 85.81 77 SER A CA 1
ATOM 613 C C . SER A 1 77 ? 2.280 -9.240 -7.286 1.00 85.81 77 SER A C 1
ATOM 615 O O . SER A 1 77 ? 2.394 -10.213 -6.530 1.00 85.81 77 SER A O 1
ATOM 617 N N . ASP A 1 78 ? 1.992 -9.339 -8.576 1.00 78.44 78 ASP A N 1
ATOM 618 C CA . ASP A 1 78 ? 1.775 -10.624 -9.244 1.00 78.44 78 ASP A CA 1
ATOM 619 C C . ASP A 1 78 ? 3.052 -11.076 -9.969 1.00 78.44 78 ASP A C 1
ATOM 621 O O . ASP A 1 78 ? 3.742 -10.285 -10.613 1.00 78.44 78 ASP A O 1
ATOM 625 N N . THR A 1 79 ? 3.443 -12.349 -9.827 1.00 71.06 79 THR A N 1
ATOM 626 C CA . THR A 1 79 ? 4.688 -12.851 -10.444 1.00 71.06 79 THR A CA 1
ATOM 627 C C . THR A 1 79 ? 4.690 -12.703 -11.958 1.00 71.06 79 THR A C 1
ATOM 629 O O . THR A 1 79 ? 5.711 -12.337 -12.526 1.00 71.06 79 THR A O 1
ATOM 632 N N . ASP A 1 80 ? 3.556 -12.955 -12.609 1.00 65.25 80 ASP A N 1
ATOM 633 C CA . ASP A 1 80 ? 3.436 -12.898 -14.064 1.00 65.25 80 ASP A CA 1
ATOM 634 C C . ASP A 1 80 ? 3.605 -11.467 -14.592 1.00 65.25 80 ASP A C 1
ATOM 636 O O . ASP A 1 80 ? 4.404 -11.244 -15.501 1.00 65.25 80 ASP A O 1
ATOM 640 N N . VAL A 1 81 ? 2.955 -10.472 -13.991 1.00 66.38 81 VAL A N 1
ATOM 641 C CA . VAL A 1 81 ? 3.039 -9.083 -14.467 1.00 66.38 81 VAL A CA 1
ATOM 642 C C . VAL A 1 81 ? 4.473 -8.535 -14.393 1.00 66.38 81 VAL A C 1
ATOM 644 O O . VAL A 1 81 ? 4.914 -7.831 -15.307 1.00 66.38 81 VAL A O 1
ATOM 647 N N . PHE A 1 82 ? 5.242 -8.898 -13.362 1.00 61.12 82 PHE A N 1
ATOM 648 C CA . PHE A 1 82 ? 6.641 -8.472 -13.235 1.00 61.12 82 PHE A CA 1
ATOM 649 C C . PHE A 1 82 ? 7.633 -9.317 -14.041 1.00 61.12 82 PHE A C 1
ATOM 651 O O . PHE A 1 82 ? 8.635 -8.766 -14.503 1.00 61.12 82 PHE A O 1
ATOM 658 N N . ASP A 1 83 ? 7.376 -10.610 -14.241 1.00 60.47 83 ASP A N 1
ATOM 659 C CA . ASP A 1 83 ? 8.257 -11.485 -15.025 1.00 60.47 83 ASP A CA 1
ATOM 660 C C . ASP A 1 83 ? 8.193 -11.167 -16.531 1.00 60.47 83 ASP A C 1
ATOM 662 O O . ASP A 1 83 ? 9.195 -11.308 -17.237 1.00 60.47 83 ASP A O 1
ATOM 666 N N . PHE A 1 84 ? 7.051 -10.667 -17.022 1.00 59.88 84 PHE A N 1
ATOM 667 C CA . PHE A 1 84 ? 6.887 -10.208 -18.409 1.00 59.88 84 PHE A CA 1
ATOM 668 C C . PHE A 1 84 ? 7.244 -8.724 -18.622 1.00 59.88 84 PHE A C 1
ATOM 670 O O . PHE A 1 84 ? 7.234 -8.243 -19.759 1.00 59.88 84 PHE A O 1
ATOM 677 N N . ALA A 1 85 ? 7.589 -7.987 -17.560 1.00 60.97 85 ALA A N 1
ATOM 678 C CA . ALA A 1 85 ? 7.959 -6.580 -17.653 1.00 60.97 85 ALA A CA 1
ATOM 679 C C . ALA A 1 85 ? 9.361 -6.387 -18.276 1.00 60.97 85 ALA A C 1
ATOM 681 O O . ALA A 1 85 ? 10.316 -7.078 -17.902 1.00 60.97 85 ALA A O 1
ATOM 682 N N . PRO A 1 86 ? 9.550 -5.415 -19.191 1.00 53.97 86 PRO A N 1
ATOM 683 C CA . PRO A 1 86 ? 10.869 -5.107 -19.732 1.00 53.97 86 PRO A CA 1
ATOM 684 C C . PRO A 1 86 ? 11.818 -4.599 -18.629 1.00 53.97 86 PRO A C 1
ATOM 686 O O . PRO A 1 86 ? 11.478 -3.723 -17.837 1.00 53.97 86 PRO A O 1
ATOM 689 N N . LYS A 1 87 ? 13.021 -5.187 -18.584 1.00 62.06 87 LYS A N 1
ATOM 690 C CA . LYS A 1 87 ? 14.076 -4.975 -17.574 1.00 62.06 87 LYS A CA 1
ATOM 691 C C . LYS A 1 87 ? 14.495 -3.499 -17.411 1.00 62.06 87 LYS A C 1
ATOM 693 O O . LYS A 1 87 ? 14.504 -2.763 -18.397 1.00 62.06 87 LYS A O 1
ATOM 698 N N . PRO A 1 88 ? 14.980 -3.095 -16.215 1.00 57.91 88 PRO A N 1
ATOM 699 C CA . PRO A 1 88 ? 15.455 -3.961 -15.130 1.00 57.91 88 PRO A CA 1
ATOM 700 C C . PRO A 1 88 ? 14.376 -4.394 -14.123 1.00 57.91 88 PRO A C 1
ATOM 702 O O . PRO A 1 88 ? 13.422 -3.658 -13.882 1.00 57.91 88 PRO A O 1
ATOM 705 N N . PRO A 1 89 ? 14.549 -5.580 -13.507 1.00 71.31 89 PRO A N 1
ATOM 706 C CA . PRO A 1 89 ? 13.644 -6.078 -12.480 1.00 71.31 89 PRO A CA 1
ATOM 707 C C . PRO A 1 89 ? 13.662 -5.167 -11.249 1.00 71.31 89 PRO A C 1
ATOM 709 O O . PRO A 1 89 ? 14.688 -4.568 -10.904 1.00 71.31 89 PRO A O 1
ATOM 712 N N . ILE A 1 90 ? 12.525 -5.079 -10.560 1.00 78.75 90 ILE A N 1
ATOM 713 C CA . ILE A 1 90 ? 12.415 -4.285 -9.338 1.00 78.75 90 ILE A CA 1
ATOM 714 C C . ILE A 1 90 ? 13.276 -4.901 -8.242 1.00 78.75 90 ILE A C 1
ATOM 716 O O . ILE A 1 90 ? 13.113 -6.055 -7.852 1.00 78.75 90 ILE A O 1
ATOM 720 N N . LYS A 1 91 ? 14.159 -4.080 -7.676 1.00 87.00 91 LYS A N 1
ATOM 721 C CA . LYS A 1 91 ? 14.920 -4.424 -6.478 1.00 87.00 91 LYS A CA 1
ATOM 722 C C . LYS A 1 91 ? 14.076 -4.155 -5.236 1.00 87.00 91 LYS A C 1
ATOM 724 O O . LYS A 1 91 ? 14.139 -3.072 -4.653 1.00 87.00 91 LYS A O 1
ATOM 729 N N . TRP A 1 92 ? 13.273 -5.137 -4.838 1.00 87.62 92 TRP A N 1
ATOM 730 C CA . TRP A 1 92 ? 12.341 -5.018 -3.712 1.00 87.62 92 TRP A CA 1
ATOM 731 C C . TRP A 1 92 ? 13.009 -4.604 -2.396 1.00 87.62 92 TRP A C 1
ATOM 733 O O . TRP A 1 92 ? 12.407 -3.861 -1.625 1.00 87.62 92 TRP A O 1
ATOM 743 N N . ASP A 1 93 ? 14.257 -5.007 -2.159 1.00 90.50 93 ASP A N 1
ATOM 744 C CA . ASP A 1 93 ? 15.000 -4.608 -0.958 1.00 90.50 93 ASP A CA 1
ATOM 745 C C . ASP A 1 93 ? 15.295 -3.105 -0.922 1.00 90.50 93 ASP A C 1
ATOM 747 O O . ASP A 1 93 ? 15.183 -2.480 0.133 1.00 90.50 93 ASP A O 1
ATOM 751 N N . GLU A 1 94 ? 15.583 -2.491 -2.074 1.00 91.94 94 GLU A N 1
ATOM 752 C CA . GLU A 1 94 ? 15.726 -1.036 -2.156 1.00 91.94 94 GLU A CA 1
ATOM 753 C C . GLU A 1 94 ? 14.385 -0.335 -1.911 1.00 91.94 94 GLU A C 1
ATOM 755 O O . GLU A 1 94 ? 14.338 0.668 -1.205 1.00 91.94 94 GLU A O 1
ATOM 760 N N . VAL A 1 95 ? 13.282 -0.875 -2.447 1.00 91.88 95 VAL A N 1
ATOM 761 C CA . VAL A 1 95 ? 11.935 -0.322 -2.216 1.00 91.88 95 VAL A CA 1
ATOM 762 C C . VAL A 1 95 ? 11.587 -0.357 -0.726 1.00 91.88 95 VAL A C 1
ATOM 764 O O . VAL A 1 95 ? 11.154 0.650 -0.168 1.00 91.88 95 VAL A O 1
ATOM 767 N N . LYS A 1 96 ? 11.810 -1.498 -0.062 1.00 94.62 96 LYS A N 1
ATOM 768 C CA . LYS A 1 96 ? 11.566 -1.664 1.379 1.00 94.62 96 LYS A CA 1
ATOM 769 C C . LYS A 1 96 ? 12.409 -0.694 2.202 1.00 94.62 96 LYS A C 1
ATOM 771 O O . LYS A 1 96 ? 11.876 -0.048 3.102 1.00 94.62 96 LYS A O 1
ATOM 776 N N . LYS A 1 97 ? 13.697 -0.566 1.871 1.00 95.75 97 LYS A N 1
ATOM 777 C CA . LYS A 1 97 ? 14.625 0.339 2.557 1.00 95.75 97 LYS A CA 1
ATOM 778 C C . LYS A 1 97 ? 14.199 1.801 2.423 1.00 95.75 97 LYS A C 1
ATOM 780 O O . LYS A 1 97 ? 14.156 2.506 3.425 1.00 95.75 97 LYS A O 1
ATOM 785 N N . ASP A 1 98 ? 13.836 2.247 1.224 1.00 95.69 98 ASP A N 1
ATOM 786 C CA . ASP A 1 98 ? 13.454 3.645 0.986 1.00 95.69 98 ASP A CA 1
ATOM 787 C C . ASP A 1 98 ? 12.139 4.012 1.689 1.00 95.69 98 ASP A C 1
ATOM 789 O O . ASP A 1 98 ? 12.003 5.108 2.240 1.00 95.69 98 ASP A O 1
ATOM 793 N N . LEU A 1 99 ? 11.183 3.081 1.730 1.00 96.44 99 LEU A N 1
ATOM 794 C CA . LEU A 1 99 ? 9.936 3.251 2.475 1.00 96.44 99 LEU A CA 1
ATOM 795 C C . LEU A 1 99 ? 10.167 3.287 3.990 1.00 96.44 99 LEU A C 1
ATOM 797 O O . LEU A 1 99 ? 9.620 4.162 4.662 1.00 96.44 99 LEU A O 1
ATOM 801 N N . ALA A 1 100 ? 11.008 2.393 4.520 1.00 96.31 100 ALA A N 1
ATOM 802 C CA . ALA A 1 100 ? 11.388 2.397 5.932 1.00 96.31 100 ALA A CA 1
ATOM 803 C C . ALA A 1 100 ? 12.085 3.713 6.318 1.00 96.31 100 ALA A C 1
ATOM 805 O O . ALA A 1 100 ? 11.658 4.386 7.254 1.00 96.31 100 ALA A O 1
ATOM 806 N N . ASN A 1 101 ? 13.064 4.155 5.520 1.00 96.88 101 ASN A N 1
ATOM 807 C CA . ASN A 1 101 ? 13.755 5.437 5.705 1.00 96.88 101 ASN A CA 1
ATOM 808 C C . ASN A 1 101 ? 12.808 6.649 5.635 1.00 96.88 101 ASN A C 1
ATOM 810 O O . ASN A 1 101 ? 13.105 7.702 6.192 1.00 96.88 101 ASN A O 1
ATOM 814 N N . SER A 1 102 ? 11.662 6.510 4.967 1.00 95.12 102 SER A N 1
ATOM 815 C CA . SER A 1 102 ? 10.644 7.562 4.854 1.00 95.12 102 SER A CA 1
ATOM 816 C C . SER A 1 102 ? 9.621 7.563 6.000 1.00 95.12 102 SER A C 1
ATOM 818 O O . SER A 1 102 ? 8.734 8.426 6.038 1.00 95.12 102 SER A O 1
ATOM 820 N N . GLY A 1 103 ? 9.739 6.630 6.949 1.00 94.56 103 GLY A N 1
ATOM 821 C CA . GLY A 1 103 ? 8.892 6.538 8.141 1.00 94.56 103 GLY A CA 1
ATOM 822 C C . GLY A 1 103 ? 7.856 5.415 8.115 1.00 94.56 103 GLY A C 1
ATOM 823 O O . GLY A 1 103 ? 6.885 5.482 8.864 1.00 94.56 103 GLY A O 1
ATOM 824 N N . ALA A 1 104 ? 8.013 4.399 7.262 1.00 96.81 104 ALA A N 1
ATOM 825 C CA . ALA A 1 104 ? 7.230 3.173 7.392 1.00 96.81 104 ALA A CA 1
ATOM 826 C C . ALA A 1 104 ? 7.769 2.328 8.558 1.00 96.81 104 ALA A C 1
ATOM 828 O O . ALA A 1 104 ? 8.940 1.954 8.554 1.00 96.81 104 ALA A O 1
ATOM 829 N N . ALA A 1 105 ? 6.917 1.988 9.525 1.00 97.19 105 ALA A N 1
ATOM 830 C CA . ALA A 1 105 ? 7.293 1.140 10.658 1.00 97.19 105 ALA A CA 1
ATOM 831 C C . ALA A 1 105 ? 7.487 -0.322 10.232 1.00 97.19 105 ALA A C 1
ATOM 833 O O . ALA A 1 105 ? 8.357 -1.028 10.740 1.00 97.19 105 ALA A O 1
ATOM 834 N N . LYS A 1 106 ? 6.687 -0.776 9.261 1.00 97.44 106 LYS A N 1
ATOM 835 C CA . LYS A 1 106 ? 6.773 -2.123 8.697 1.00 97.44 106 LYS A CA 1
ATOM 836 C C . LYS A 1 106 ? 6.516 -2.092 7.200 1.00 97.44 106 LYS A C 1
ATOM 838 O O . LYS A 1 106 ? 5.589 -1.426 6.745 1.00 97.44 106 LYS A O 1
ATOM 843 N N . VAL A 1 107 ? 7.301 -2.857 6.443 1.00 97.44 107 VAL A N 1
ATOM 844 C CA . VAL A 1 107 ? 7.078 -3.073 5.009 1.00 97.44 107 VAL A CA 1
ATOM 845 C C . VAL A 1 107 ? 6.948 -4.569 4.742 1.00 97.44 107 VAL A C 1
ATOM 847 O O . VAL A 1 107 ? 7.853 -5.345 5.041 1.00 97.44 107 VAL A O 1
ATOM 850 N N . ILE A 1 108 ? 5.806 -4.974 4.196 1.00 95.69 108 ILE A N 1
ATOM 851 C CA . ILE A 1 108 ? 5.465 -6.352 3.840 1.00 95.69 108 ILE A CA 1
ATOM 852 C C . ILE A 1 108 ? 5.391 -6.425 2.320 1.00 95.69 108 ILE A C 1
ATOM 854 O O . ILE A 1 108 ? 4.832 -5.541 1.679 1.00 95.69 108 ILE A O 1
ATOM 858 N N . HIS A 1 109 ? 5.945 -7.480 1.736 1.00 93.12 109 HIS A N 1
ATOM 859 C CA . HIS A 1 109 ? 5.811 -7.754 0.310 1.00 93.12 109 HIS A CA 1
ATOM 860 C C . HIS A 1 109 ? 4.990 -9.027 0.146 1.00 93.12 109 HIS A C 1
ATOM 862 O O . HIS A 1 109 ? 5.403 -10.092 0.600 1.00 93.12 109 HIS A O 1
ATOM 868 N N . VAL A 1 110 ? 3.801 -8.880 -0.432 1.00 90.44 110 VAL A N 1
ATOM 869 C CA . VAL A 1 110 ? 2.889 -9.975 -0.754 1.00 90.44 110 VAL A CA 1
ATOM 870 C C . VAL A 1 110 ? 3.009 -10.233 -2.243 1.00 90.44 110 VAL A C 1
ATOM 872 O O . VAL A 1 110 ? 2.736 -9.352 -3.055 1.00 90.44 110 VAL A O 1
ATOM 875 N N . GLN A 1 111 ? 3.428 -11.447 -2.582 1.00 87.44 111 GLN A N 1
ATOM 876 C CA . GLN A 1 111 ? 3.621 -11.857 -3.959 1.00 87.44 111 GLN A CA 1
ATOM 877 C C . GLN A 1 111 ? 2.674 -13.006 -4.301 1.00 87.44 111 GLN A C 1
ATOM 879 O O . GLN A 1 111 ? 2.760 -14.080 -3.695 1.00 87.44 111 GLN A O 1
ATOM 884 N N . ALA A 1 112 ? 1.780 -12.786 -5.264 1.00 82.75 112 ALA A N 1
ATOM 885 C CA . ALA A 1 112 ? 0.944 -13.843 -5.813 1.00 82.75 112 ALA A CA 1
ATOM 886 C C . ALA A 1 112 ? 1.767 -14.646 -6.823 1.00 82.75 112 ALA A C 1
ATOM 888 O O . ALA A 1 112 ? 2.287 -14.092 -7.785 1.00 82.75 112 ALA A O 1
ATOM 889 N N . LYS 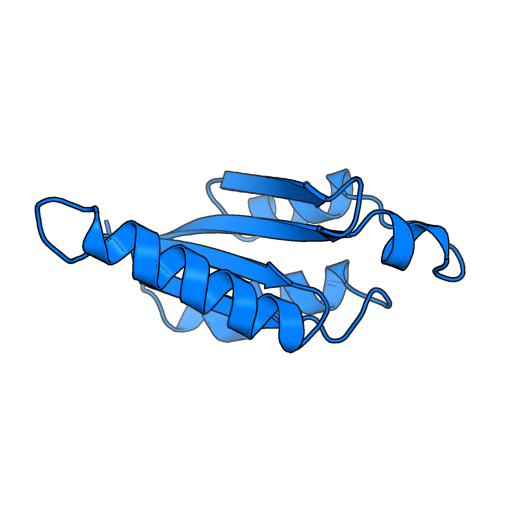A 1 113 ? 1.925 -15.954 -6.581 1.00 78.88 113 LYS A N 1
ATOM 890 C CA . LYS A 1 113 ? 2.689 -16.858 -7.467 1.00 78.88 113 LYS A CA 1
ATOM 891 C C . LYS A 1 113 ? 1.863 -17.427 -8.621 1.00 78.88 113 LYS A C 1
ATOM 893 O O . LYS A 1 113 ? 2.418 -18.036 -9.530 1.00 78.88 113 LYS A O 1
ATOM 898 N N . ARG A 1 114 ? 0.538 -17.357 -8.507 1.00 67.94 114 ARG A N 1
ATOM 899 C CA . ARG A 1 114 ? -0.441 -17.868 -9.469 1.00 67.94 114 ARG A CA 1
ATOM 900 C C . ARG A 1 114 ? -1.677 -16.985 -9.378 1.00 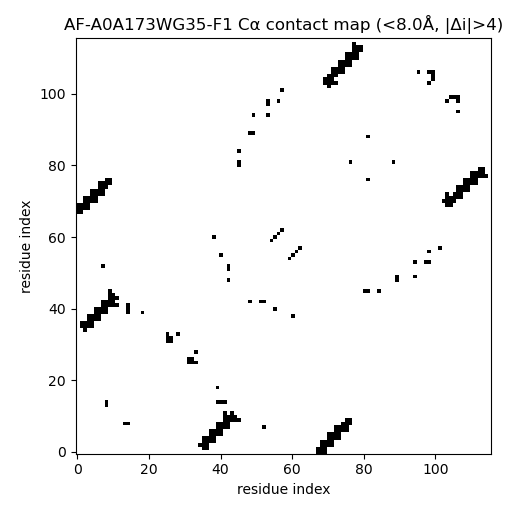67.94 114 ARG A C 1
ATOM 902 O O . ARG A 1 114 ? -2.094 -16.671 -8.262 1.00 67.94 114 ARG A O 1
ATOM 909 N N . SER A 1 115 ? -2.227 -16.620 -10.531 1.00 61.31 115 SER A N 1
ATOM 910 C CA . SER A 1 115 ? -3.562 -16.030 -10.610 1.00 61.31 115 SER A CA 1
ATOM 911 C C . SER A 1 115 ? -4.617 -17.067 -10.185 1.00 61.31 115 SER A C 1
ATOM 913 O O . SER A 1 115 ? -4.346 -18.272 -10.247 1.00 61.31 115 SER A O 1
ATOM 915 N N . ILE A 1 116 ? -5.756 -16.591 -9.672 1.00 58.25 116 ILE A N 1
ATOM 916 C CA . ILE A 1 116 ? -6.857 -17.414 -9.128 1.00 58.25 116 ILE A CA 1
ATOM 917 C C . ILE A 1 116 ? -7.578 -18.162 -10.249 1.00 58.25 116 ILE A C 1
ATOM 919 O O . ILE A 1 116 ? -7.877 -17.522 -11.281 1.00 58.25 116 ILE A O 1
#

Foldseek 3Di:
DAEEEEEEDADPVVLVVVVVVVQVVLCVDPVSDDSHHYHYDHLNADVCSLVSVLCCVQPPNVVVDDPPYAYEYEYEEEPVRQVPDDDDGDPVVVSQVSVVVSRHPHYHYHYHDDDD

pLDDT: mean 88.66, std 11.08, range [53.97, 98.25]

Solvent-accessible surface area (backbone atoms only — not comparable to full-atom values): 6704 Å² total; per-residue (Å²): 123,51,38,35,41,35,41,36,26,42,40,69,68,53,46,54,50,52,52,51,53,51,52,52,54,28,69,72,33,95,78,61,59,72,92,50,47,78,45,79,40,64,45,73,37,74,78,59,35,60,61,45,51,49,47,44,42,66,71,62,48,50,74,79,48,63,93,66,44,46,27,38,37,35,44,46,46,52,48,65,70,59,71,74,45,82,79,79,79,85,59,61,70,59,43,47,49,54,42,39,77,72,60,33,77,39,74,45,79,48,72,42,86,66,86,133